Protein AF-G2IFU8-F1 (afdb_monomer)

pLDDT: mean 77.87, std 13.21, range [32.09, 95.94]

Foldseek 3Di:
DDPVVVVVVVVVVVVVVVVVVVVVVVVVVVVVVVVVVVVVVVVVVVVVVVVVVVVVVVVVVVVVVVVVVVVVVVVVVVVVVPVPPPPPFDWAFDFAFFKFWQAWWFFFADADPPGDTPDIDHGGDGWTFGTWTADPNWIKTWIWDQDPVRDIDIGITTPVTIDDDDDD

Radius of gyration: 41.73 Å; Cα contacts (8 Å, |Δi|>4): 180; chains: 1; bounding box: 79×39×127 Å

Mean predicted aligned error: 17.65 Å

Solvent-accessible surface area (backbone atoms only — not comparable to full-atom values): 9451 Å² total; per-residue (Å²): 138,57,72,66,60,57,52,51,53,54,51,53,50,51,53,53,51,51,52,51,52,53,52,52,54,55,52,53,52,53,55,52,53,52,50,53,52,53,51,52,54,52,50,55,52,50,52,56,52,50,52,56,50,51,55,53,50,54,52,51,51,52,50,50,52,54,51,52,47,54,49,50,60,50,44,56,59,53,60,73,42,64,87,56,83,78,72,82,84,67,65,44,81,63,66,44,66,67,30,31,27,68,42,74,44,63,29,14,74,41,82,49,90,88,36,60,71,77,49,73,44,56,57,65,44,74,32,26,35,48,27,35,39,79,48,93,96,40,54,27,31,34,34,41,37,75,44,97,85,68,51,75,47,76,32,21,37,58,52,98,42,58,42,84,56,84,82,126

Structure (mmCIF, N/CA/C/O backbone):
data_AF-G2IFU8-F1
#
_entry.id   AF-G2IFU8-F1
#
loop_
_atom_site.group_PDB
_atom_site.id
_atom_site.type_symbol
_atom_site.label_atom_id
_atom_site.label_alt_id
_atom_site.label_comp_id
_atom_site.label_asym_id
_atom_site.label_entity_id
_atom_site.label_seq_id
_atom_site.pdbx_PDB_ins_code
_atom_site.Cartn_x
_atom_site.Cartn_y
_atom_site.Cartn_z
_atom_site.occupancy
_atom_site.B_iso_or_equiv
_atom_site.auth_seq_id
_atom_site.auth_comp_id
_atom_site.auth_asym_id
_atom_site.auth_atom_id
_atom_site.pdbx_PDB_model_num
ATOM 1 N N . MET A 1 1 ? -50.863 17.083 83.856 1.00 55.12 1 MET A N 1
ATOM 2 C CA . MET A 1 1 ? -50.363 17.118 82.464 1.00 55.12 1 MET A CA 1
ATOM 3 C C . MET A 1 1 ? -49.214 16.136 82.386 1.00 55.12 1 MET A C 1
ATOM 5 O O . MET A 1 1 ? -48.158 16.398 82.942 1.00 55.12 1 MET A O 1
ATOM 9 N N . SER A 1 2 ? -49.531 14.918 81.951 1.00 54.75 2 SER A N 1
ATOM 10 C CA . SER A 1 2 ? -48.870 13.694 82.402 1.00 54.75 2 SER A CA 1
ATOM 11 C C . SER A 1 2 ? -47.754 13.233 81.469 1.00 54.75 2 SER A C 1
ATOM 13 O O . SER A 1 2 ? -47.763 13.507 80.273 1.00 54.75 2 SER A O 1
ATOM 15 N N . ILE A 1 3 ? -46.834 12.460 82.045 1.00 71.75 3 ILE A N 1
ATOM 16 C CA . ILE A 1 3 ? -45.768 11.662 81.412 1.00 71.75 3 ILE A CA 1
ATOM 17 C C . ILE A 1 3 ? -46.208 10.959 80.112 1.00 71.75 3 ILE A C 1
ATOM 19 O O . ILE A 1 3 ? -45.399 10.776 79.205 1.00 71.75 3 ILE A O 1
ATOM 23 N N . LEU A 1 4 ? -47.497 10.635 79.981 1.00 70.00 4 LEU A N 1
ATOM 24 C CA . LEU A 1 4 ? -48.098 10.071 78.772 1.00 70.00 4 LEU A CA 1
ATOM 25 C C . LEU A 1 4 ? -47.949 10.979 77.537 1.00 70.00 4 LEU A C 1
ATOM 27 O O . LEU A 1 4 ? -47.724 10.489 76.434 1.00 70.00 4 LEU A O 1
ATOM 31 N N . PHE A 1 5 ? -48.033 12.298 77.719 1.00 71.69 5 PHE A N 1
ATOM 32 C CA . PHE A 1 5 ? -47.900 13.273 76.635 1.00 71.69 5 PHE A CA 1
ATOM 33 C C . PHE A 1 5 ? -46.449 13.366 76.136 1.00 71.69 5 PHE A C 1
ATOM 35 O O . PHE A 1 5 ? -46.206 13.465 74.936 1.00 71.69 5 PHE A O 1
ATOM 42 N N . LEU A 1 6 ? -45.476 13.242 77.045 1.00 74.44 6 LEU A N 1
ATOM 43 C CA . LEU A 1 6 ? -44.053 13.184 76.702 1.00 74.44 6 LEU A CA 1
ATOM 44 C C . LEU A 1 6 ? -43.718 11.891 75.937 1.00 74.44 6 LEU A C 1
ATOM 46 O O . LEU A 1 6 ? -43.024 11.930 74.923 1.00 74.44 6 LEU A O 1
ATOM 50 N N . PHE A 1 7 ? -44.267 10.755 76.383 1.00 72.81 7 PHE A N 1
ATOM 51 C CA . PHE A 1 7 ? -44.107 9.463 75.708 1.00 72.81 7 PHE A CA 1
ATOM 52 C C . PHE A 1 7 ? -44.659 9.477 74.279 1.00 72.81 7 PHE A C 1
ATOM 54 O O . PHE A 1 7 ? -44.025 8.944 73.369 1.00 72.81 7 PHE A O 1
ATOM 61 N N . PHE A 1 8 ? -45.802 10.132 74.066 1.00 76.06 8 PHE A N 1
ATOM 62 C CA . PHE A 1 8 ? -46.399 10.270 72.740 1.00 76.06 8 PHE A CA 1
ATOM 63 C C . PHE A 1 8 ? -45.499 11.057 71.775 1.00 76.06 8 PHE A C 1
ATOM 65 O O . PHE A 1 8 ? -45.281 10.624 70.644 1.00 76.06 8 PHE A O 1
ATOM 72 N N . PHE A 1 9 ? -44.906 12.166 72.229 1.00 74.75 9 PHE A N 1
ATOM 73 C CA . PHE A 1 9 ? -43.984 12.960 71.409 1.00 74.75 9 PHE A CA 1
ATOM 74 C C . PHE A 1 9 ? -42.697 12.208 71.057 1.00 74.75 9 PHE A C 1
ATOM 76 O O . PHE A 1 9 ? -42.250 12.263 69.911 1.00 74.75 9 PHE A O 1
ATOM 83 N N . ILE A 1 10 ? -42.124 11.470 72.012 1.00 74.69 10 ILE A N 1
ATOM 84 C CA . ILE A 1 10 ? -40.930 10.644 71.778 1.00 74.69 10 ILE A CA 1
ATOM 85 C C . ILE A 1 10 ? -41.230 9.553 70.745 1.00 74.69 10 ILE A C 1
ATOM 87 O O . ILE A 1 10 ? -40.437 9.331 69.830 1.00 74.69 10 ILE A O 1
ATOM 91 N N . PHE A 1 11 ? -42.392 8.907 70.850 1.00 70.88 11 PHE A N 1
ATOM 92 C CA . PHE A 1 11 ? -42.816 7.869 69.915 1.00 70.88 11 PHE A CA 1
ATOM 93 C C . PHE A 1 11 ? -43.018 8.411 68.492 1.00 70.88 11 PHE A C 1
ATOM 95 O O . PHE A 1 11 ? -42.556 7.798 67.528 1.00 70.88 11 PHE A O 1
ATOM 102 N N . LEU A 1 12 ? -43.629 9.593 68.355 1.00 74.00 12 LEU A N 1
ATOM 103 C CA . LEU A 1 12 ? -43.815 10.253 67.060 1.00 74.00 12 LEU A CA 1
ATOM 104 C C . LEU A 1 12 ? -42.468 10.585 66.394 1.00 74.00 12 LEU A C 1
ATOM 106 O O . LEU A 1 12 ? -42.273 10.317 65.208 1.00 74.00 12 LEU A O 1
ATOM 110 N N . PHE A 1 13 ? -41.511 11.096 67.177 1.00 74.81 13 PHE A N 1
ATOM 111 C CA . PHE A 1 13 ? -40.148 11.365 66.711 1.00 74.81 13 PHE A CA 1
ATOM 112 C C . PHE A 1 13 ? -39.425 10.094 66.259 1.00 74.81 13 PHE A C 1
ATOM 114 O O . PHE A 1 13 ? -38.721 10.115 65.249 1.00 74.81 13 PHE A O 1
ATOM 121 N N . LEU A 1 14 ? -39.618 8.981 66.970 1.00 68.00 14 LEU A N 1
ATOM 122 C CA . LEU A 1 14 ? -38.991 7.704 66.637 1.00 68.00 14 LEU A CA 1
ATOM 123 C C . LEU A 1 14 ? -39.508 7.152 65.301 1.00 68.00 14 LEU A C 1
ATOM 125 O O . LEU A 1 14 ? -38.714 6.726 64.464 1.00 68.00 14 LEU A O 1
ATOM 129 N N . ILE A 1 15 ? -40.823 7.224 65.065 1.00 72.50 15 ILE A N 1
ATOM 130 C CA . ILE A 1 15 ? -41.437 6.828 63.787 1.00 72.50 15 ILE A CA 1
ATOM 131 C C . ILE A 1 15 ? -40.917 7.706 62.650 1.00 72.50 15 ILE A C 1
ATOM 133 O O . ILE A 1 15 ? -40.540 7.193 61.596 1.00 72.50 15 ILE A O 1
ATOM 137 N N . GLN A 1 16 ? -40.856 9.020 62.863 1.00 71.88 16 GLN A N 1
ATOM 138 C CA . GLN A 1 16 ? -40.396 9.956 61.843 1.00 71.88 16 GLN A CA 1
ATOM 139 C C . GLN A 1 16 ? -38.910 9.753 61.512 1.00 71.88 16 GLN A C 1
ATOM 141 O O . GLN A 1 16 ? -38.533 9.773 60.341 1.00 71.88 16 GLN A O 1
ATOM 146 N N . TYR A 1 17 ? -38.080 9.458 62.515 1.00 72.81 17 TYR A N 1
ATOM 147 C CA . TYR A 1 17 ? -36.676 9.094 62.327 1.00 72.81 17 TYR A CA 1
ATOM 148 C C . TYR A 1 17 ? -36.511 7.783 61.542 1.00 72.81 17 TYR A C 1
ATOM 150 O O . TYR A 1 17 ? -35.733 7.728 60.588 1.00 72.81 17 TYR A O 1
ATOM 158 N N . ILE A 1 18 ? -37.276 6.741 61.891 1.00 68.38 18 ILE A N 1
ATOM 159 C CA . ILE A 1 18 ? -37.263 5.452 61.182 1.00 68.38 18 ILE A CA 1
ATOM 160 C C . ILE A 1 18 ? -37.702 5.632 59.722 1.00 68.38 18 ILE A C 1
ATOM 162 O O . ILE A 1 18 ? -37.044 5.119 58.818 1.00 68.38 18 ILE A O 1
ATOM 166 N N . TYR A 1 19 ? -38.759 6.411 59.477 1.00 70.81 19 TYR A N 1
ATOM 167 C CA . TYR A 1 19 ? -39.255 6.699 58.131 1.00 70.81 19 TYR A CA 1
ATOM 168 C C . TYR A 1 19 ? -38.203 7.404 57.261 1.00 70.81 19 TYR A C 1
ATOM 170 O O . TYR A 1 19 ? -37.973 7.010 56.116 1.00 70.81 19 TYR A O 1
ATOM 178 N N . ILE A 1 20 ? -37.513 8.407 57.812 1.00 69.31 20 ILE A N 1
ATOM 179 C CA . ILE A 1 20 ? -36.439 9.124 57.110 1.00 69.31 20 ILE A CA 1
ATOM 180 C C . ILE A 1 20 ? -35.276 8.179 56.790 1.00 69.31 20 ILE A C 1
ATOM 182 O O . ILE A 1 20 ? -34.779 8.190 55.664 1.00 69.31 20 ILE A O 1
ATOM 186 N N . LYS A 1 21 ? -34.873 7.330 57.742 1.00 69.25 21 LYS A N 1
ATOM 187 C CA . LYS A 1 21 ? -33.764 6.383 57.566 1.00 69.25 21 LYS A CA 1
ATOM 188 C C . LYS A 1 21 ? -34.040 5.359 56.459 1.00 69.25 21 LYS A C 1
ATOM 190 O O . LYS A 1 21 ? -33.191 5.168 55.592 1.00 69.25 21 LYS A O 1
ATOM 195 N N . ILE A 1 22 ? -35.242 4.776 56.435 1.00 69.56 22 ILE A N 1
ATOM 196 C CA . ILE A 1 22 ? -35.668 3.823 55.394 1.00 69.56 22 ILE A CA 1
ATOM 197 C C . ILE A 1 22 ? -35.682 4.495 54.015 1.00 69.56 22 ILE A C 1
ATOM 199 O O . ILE A 1 22 ? -35.201 3.929 53.035 1.00 69.56 22 ILE A O 1
ATOM 203 N N . ASN A 1 23 ? -36.195 5.726 53.924 1.00 71.62 23 ASN A N 1
ATOM 204 C CA . ASN A 1 23 ? -36.249 6.445 52.652 1.00 71.62 23 ASN A CA 1
ATOM 205 C C . ASN A 1 23 ? -34.837 6.765 52.120 1.00 71.62 23 ASN A C 1
ATOM 207 O O . ASN A 1 23 ? -34.595 6.691 50.916 1.00 71.62 23 ASN A O 1
ATOM 211 N N . LEU A 1 24 ? -33.885 7.054 53.012 1.00 70.06 24 LEU A N 1
ATOM 212 C CA . LEU A 1 24 ? -32.486 7.316 52.664 1.00 70.06 24 LEU A CA 1
ATOM 213 C C . LEU A 1 24 ? -31.770 6.052 52.149 1.00 70.06 24 LEU A C 1
ATOM 215 O O . LEU A 1 24 ? -31.056 6.114 51.149 1.00 70.06 24 LEU A O 1
ATOM 219 N N . GLU A 1 25 ? -32.019 4.889 52.760 1.00 73.69 25 GLU A N 1
ATOM 220 C CA . GLU A 1 25 ? -31.511 3.594 52.277 1.00 73.69 25 GLU A CA 1
ATOM 221 C C . GLU A 1 25 ? -32.068 3.239 50.888 1.00 73.69 25 GLU A C 1
ATOM 223 O O . GLU A 1 25 ? -31.316 2.823 50.003 1.00 73.69 25 GLU A O 1
ATOM 228 N N . VAL A 1 26 ? -33.359 3.485 50.639 1.00 74.44 26 VAL A N 1
ATOM 229 C CA . VAL A 1 26 ? -33.983 3.251 49.323 1.00 74.44 26 VAL A CA 1
ATOM 230 C C . VAL A 1 26 ? -33.412 4.183 48.245 1.00 74.44 26 VAL A C 1
ATOM 232 O O . VAL A 1 26 ? -33.201 3.752 47.108 1.00 74.44 26 VAL A O 1
ATOM 235 N N . GLN A 1 27 ? -33.128 5.447 48.575 1.00 76.56 27 GLN A N 1
ATOM 236 C CA . GLN A 1 27 ? -32.467 6.386 47.658 1.00 76.56 27 GLN A CA 1
ATOM 237 C C . GLN A 1 27 ? -31.040 5.933 47.316 1.00 76.56 27 GLN A C 1
ATOM 239 O O . GLN A 1 27 ? -30.663 5.925 46.142 1.00 76.56 27 GLN A O 1
ATOM 244 N N . ASN A 1 28 ? -30.280 5.461 48.308 1.00 74.31 28 ASN A N 1
ATOM 245 C CA . ASN A 1 28 ? -28.931 4.931 48.096 1.00 74.31 28 ASN A CA 1
ATOM 246 C C . ASN A 1 28 ? -28.931 3.707 47.162 1.00 74.31 28 ASN A C 1
ATOM 248 O O . ASN A 1 28 ? -28.087 3.618 46.269 1.00 74.31 28 ASN A O 1
ATOM 252 N N . MET A 1 29 ? -29.914 2.807 47.290 1.00 74.88 29 MET A N 1
ATOM 253 C CA . MET A 1 29 ? -30.053 1.642 46.403 1.00 74.88 29 MET A CA 1
ATOM 254 C C . MET A 1 29 ? -30.360 2.035 44.948 1.00 74.88 29 MET A C 1
ATOM 256 O O . MET A 1 29 ? -29.811 1.441 44.019 1.00 74.88 29 MET A O 1
ATOM 260 N N . LYS A 1 30 ? -31.178 3.074 44.719 1.00 75.31 30 LYS A N 1
ATOM 261 C CA . LYS A 1 30 ? -31.469 3.589 43.365 1.00 75.31 30 LYS A CA 1
ATOM 262 C C . LYS A 1 30 ? -30.225 4.159 42.680 1.00 75.31 30 LYS A C 1
ATOM 264 O O . LYS A 1 30 ? -29.997 3.885 41.503 1.00 75.31 30 LYS A O 1
ATOM 269 N N . ILE A 1 31 ? -29.407 4.914 43.415 1.00 74.31 31 ILE A N 1
ATOM 270 C CA . ILE A 1 31 ? -28.148 5.483 42.906 1.00 74.31 31 ILE A CA 1
ATOM 271 C C . ILE A 1 31 ? -27.178 4.363 42.511 1.00 74.31 31 ILE A C 1
ATOM 273 O O . ILE A 1 31 ? -26.552 4.431 41.451 1.00 74.31 31 ILE A O 1
ATOM 277 N N . PHE A 1 32 ? -27.111 3.298 43.313 1.00 71.19 32 PHE A N 1
ATOM 278 C CA . PHE A 1 32 ? -26.276 2.131 43.0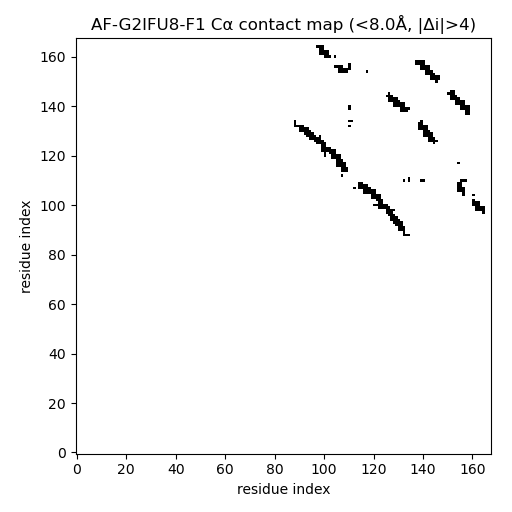29 1.00 71.19 32 PHE A CA 1
ATOM 279 C C . PHE A 1 32 ? -26.671 1.430 41.720 1.00 71.19 32 PHE A C 1
ATOM 281 O O . PHE A 1 32 ? -25.810 1.095 40.907 1.00 71.19 32 PHE A O 1
ATOM 288 N N . ILE A 1 33 ? -27.975 1.271 41.471 1.00 74.25 33 ILE A N 1
ATOM 289 C CA . ILE A 1 33 ? -28.495 0.665 40.235 1.00 74.25 33 ILE A CA 1
ATOM 290 C C . ILE A 1 33 ? -28.138 1.519 39.007 1.00 74.25 33 ILE A C 1
ATOM 292 O O . ILE A 1 33 ? -27.688 0.983 37.994 1.00 74.25 33 ILE A O 1
ATOM 296 N N . ILE A 1 34 ? -28.276 2.847 39.095 1.00 78.50 34 ILE A N 1
ATOM 297 C CA . ILE A 1 34 ? -27.925 3.770 37.999 1.00 78.50 34 ILE A CA 1
ATOM 298 C C . ILE A 1 34 ? -26.425 3.702 37.679 1.00 78.50 34 ILE A C 1
ATOM 300 O O . ILE A 1 34 ? -26.041 3.684 36.508 1.00 78.50 34 ILE A O 1
ATOM 304 N N . LEU A 1 35 ? -25.575 3.611 38.705 1.00 70.56 35 LEU A N 1
ATOM 305 C CA . LEU A 1 35 ? -24.129 3.448 38.548 1.00 70.56 35 LEU A CA 1
ATOM 306 C C . LEU A 1 35 ? -23.774 2.154 37.807 1.00 70.56 35 LEU A C 1
ATOM 308 O O . LEU A 1 35 ? -22.985 2.190 36.864 1.00 70.56 35 LEU A O 1
ATOM 312 N N . ILE A 1 36 ? -24.397 1.031 38.175 1.00 75.31 36 ILE A N 1
ATOM 313 C CA . ILE A 1 36 ? -24.173 -0.265 37.514 1.00 75.31 36 ILE A CA 1
ATOM 314 C C . ILE A 1 36 ? -24.586 -0.207 36.038 1.00 75.31 36 ILE A C 1
ATOM 316 O O . ILE A 1 36 ? -23.848 -0.679 35.171 1.00 75.31 36 ILE A O 1
ATOM 320 N N . ILE A 1 37 ? -25.731 0.411 35.731 1.00 80.81 37 ILE A N 1
ATOM 321 C CA . ILE A 1 37 ? -26.202 0.575 34.348 1.00 80.81 37 ILE A CA 1
ATOM 322 C C . ILE A 1 37 ? -25.228 1.451 33.549 1.00 80.81 37 ILE A C 1
ATOM 324 O O . ILE A 1 37 ? -24.845 1.082 32.440 1.00 80.81 37 ILE A O 1
ATOM 328 N N . SER A 1 38 ? -24.780 2.571 34.122 1.00 74.75 38 SER A N 1
ATOM 329 C CA . SER A 1 38 ? -23.813 3.478 33.491 1.00 74.75 38 SER A CA 1
ATOM 330 C C . SER A 1 38 ? -22.497 2.768 33.151 1.00 74.75 38 SER A C 1
ATOM 332 O O . SER A 1 38 ? -22.018 2.838 32.016 1.00 74.75 38 SER A O 1
ATOM 334 N N . ILE A 1 39 ? -21.955 1.999 34.100 1.00 76.94 39 ILE A N 1
ATOM 335 C CA . ILE A 1 39 ? -20.732 1.210 33.909 1.00 76.94 39 ILE A CA 1
ATOM 336 C C . ILE A 1 39 ? -20.935 0.148 32.820 1.00 76.94 39 ILE A C 1
ATOM 338 O O . ILE A 1 39 ? -20.087 0.002 31.940 1.00 76.94 39 ILE A O 1
ATOM 342 N N . SER A 1 40 ? -22.072 -0.552 32.829 1.00 74.12 40 SER A N 1
ATOM 343 C CA . SER A 1 40 ? -22.403 -1.568 31.822 1.00 74.12 40 SER A CA 1
ATOM 344 C C . SER A 1 40 ? -22.455 -0.986 30.403 1.00 74.12 40 SER A C 1
ATOM 346 O O . SER A 1 40 ? -21.831 -1.517 29.480 1.00 74.12 40 SER A O 1
ATOM 348 N N . VAL A 1 41 ? -23.113 0.166 30.230 1.00 87.00 41 VAL A N 1
ATOM 349 C CA . VAL A 1 41 ? -23.169 0.880 28.943 1.00 87.00 41 VAL A CA 1
ATOM 350 C C . VAL A 1 41 ? -21.770 1.311 28.489 1.00 87.00 41 VAL A C 1
ATOM 352 O O . VAL A 1 41 ? -21.422 1.147 27.316 1.00 87.00 41 VAL A O 1
ATOM 355 N N . MET A 1 42 ? -20.939 1.813 29.407 1.00 81.62 42 MET A N 1
ATOM 356 C CA . MET A 1 42 ? -19.569 2.225 29.093 1.00 81.62 42 MET A CA 1
ATOM 357 C C . MET A 1 42 ? -18.703 1.040 28.635 1.00 81.62 42 MET A C 1
ATOM 359 O O . MET A 1 42 ? -17.963 1.153 27.654 1.00 81.62 42 MET A O 1
ATOM 363 N N . ILE A 1 43 ? -18.825 -0.111 29.300 1.00 82.12 43 ILE A N 1
ATOM 364 C CA . ILE A 1 43 ? -18.104 -1.340 28.951 1.00 82.12 43 ILE A CA 1
ATOM 365 C C . ILE A 1 43 ? -18.513 -1.833 27.556 1.00 82.12 43 ILE A C 1
ATOM 367 O O . ILE A 1 43 ? -17.641 -2.116 26.730 1.00 82.12 43 ILE A O 1
ATOM 371 N N . LEU A 1 44 ? -19.814 -1.873 27.247 1.00 87.31 44 LEU A N 1
ATOM 372 C CA . LEU A 1 44 ? -20.312 -2.257 25.918 1.00 87.31 44 LEU A CA 1
ATOM 373 C C . LEU A 1 44 ? -19.766 -1.347 24.809 1.00 87.31 44 LEU A C 1
ATOM 375 O O . LEU A 1 44 ? -19.356 -1.820 23.745 1.00 87.31 44 LEU A O 1
ATOM 379 N N . TYR A 1 45 ? -19.711 -0.038 25.062 1.00 91.56 45 TYR A N 1
ATOM 380 C CA . TYR A 1 45 ? -19.123 0.917 24.126 1.00 91.56 45 TYR A CA 1
ATOM 381 C C . TYR A 1 45 ? -17.630 0.645 23.876 1.00 91.56 45 TYR A C 1
ATOM 383 O O . TYR A 1 45 ? -17.181 0.647 22.724 1.00 91.56 45 TYR A O 1
ATOM 391 N N . LEU A 1 46 ? -16.860 0.370 24.935 1.00 82.69 46 LEU A N 1
ATOM 392 C CA . LEU A 1 46 ? -15.432 0.066 24.827 1.00 82.69 46 LEU A CA 1
ATOM 393 C C . LEU A 1 46 ? -15.177 -1.230 24.047 1.00 82.69 46 LEU A C 1
ATOM 395 O O . LEU A 1 46 ? -14.323 -1.231 23.158 1.00 82.69 46 LEU A O 1
ATOM 399 N N . PHE A 1 47 ? -15.950 -2.291 24.296 1.00 87.12 47 PHE A N 1
ATOM 400 C CA . PHE A 1 47 ? -15.848 -3.540 23.532 1.00 87.12 47 PHE A CA 1
ATOM 401 C C . PHE A 1 47 ? -16.091 -3.320 22.037 1.00 87.12 47 PHE A C 1
ATOM 403 O O . PHE A 1 47 ? -15.276 -3.732 21.210 1.00 87.12 47 PHE A O 1
ATOM 410 N N . ASN A 1 48 ? -17.142 -2.578 21.679 1.00 91.62 48 ASN A N 1
ATOM 411 C CA . ASN A 1 48 ? -17.427 -2.252 20.280 1.00 91.62 48 ASN A CA 1
ATOM 412 C C . ASN A 1 48 ? -16.295 -1.458 19.611 1.00 91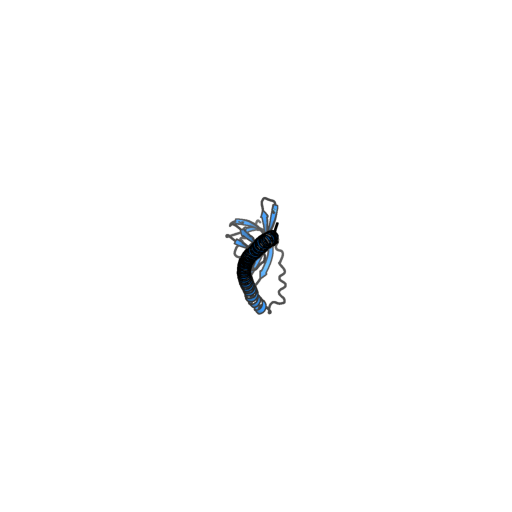.62 48 ASN A C 1
ATOM 414 O O . ASN A 1 48 ? -15.999 -1.656 18.429 1.00 91.62 48 ASN A O 1
ATOM 418 N N . LYS A 1 49 ? -15.643 -0.553 20.348 1.00 91.81 49 LYS A N 1
ATOM 419 C CA . LYS A 1 49 ? -14.497 0.208 19.835 1.00 91.81 49 LYS A CA 1
ATOM 420 C C . LYS A 1 49 ? -13.287 -0.696 19.582 1.00 91.81 49 LYS A C 1
ATOM 422 O O . LYS A 1 49 ? -12.640 -0.549 18.545 1.00 91.81 49 LYS A O 1
ATOM 427 N N . ILE A 1 50 ? -13.010 -1.635 20.487 1.00 93.12 50 ILE A N 1
ATOM 428 C CA . ILE A 1 50 ? -11.908 -2.599 20.365 1.00 93.12 50 ILE A CA 1
ATOM 429 C C . ILE A 1 50 ? -12.116 -3.511 19.150 1.00 93.12 50 ILE A C 1
ATOM 431 O O . ILE A 1 50 ? -11.196 -3.671 18.349 1.00 93.12 50 ILE A O 1
ATOM 435 N N . GLU A 1 51 ? -13.320 -4.054 18.957 1.00 92.81 51 GLU A N 1
ATOM 436 C CA . GLU A 1 51 ? -13.613 -4.935 17.816 1.00 92.81 51 GLU A CA 1
ATOM 437 C C . GLU A 1 51 ? -13.412 -4.224 16.469 1.00 92.81 51 GLU A C 1
ATOM 439 O O . GLU A 1 51 ? -12.746 -4.744 15.570 1.00 92.81 51 GLU A O 1
ATOM 444 N N . LYS A 1 52 ? -13.863 -2.968 16.350 1.00 93.19 52 LYS A N 1
ATOM 445 C CA . LYS A 1 52 ? -13.612 -2.154 15.147 1.00 93.19 52 LYS A CA 1
ATOM 446 C C . LYS A 1 52 ? -12.117 -1.949 14.881 1.00 93.19 52 LYS A C 1
ATOM 448 O O . LYS A 1 52 ? -11.681 -1.987 13.729 1.00 93.19 52 LYS A O 1
ATOM 453 N N . GLN A 1 53 ? -11.321 -1.734 15.929 1.00 94.00 53 GLN A N 1
ATOM 454 C CA . GLN A 1 53 ? -9.872 -1.572 15.799 1.00 94.00 53 GLN A CA 1
ATOM 455 C C . GLN A 1 53 ? -9.183 -2.876 15.385 1.00 94.00 53 GLN A C 1
ATOM 457 O O . GLN A 1 53 ? -8.338 -2.843 14.490 1.00 94.00 53 GLN A O 1
ATOM 462 N N . LYS A 1 54 ? -9.577 -4.022 15.957 1.00 94.69 54 LYS A N 1
ATOM 463 C CA . LYS A 1 54 ? -9.051 -5.343 15.577 1.00 94.69 54 LYS A CA 1
ATOM 464 C C . LYS A 1 54 ? -9.270 -5.633 14.094 1.00 94.69 54 LYS A C 1
ATOM 466 O O . LYS A 1 54 ? -8.323 -6.009 13.408 1.00 94.69 54 LYS A O 1
ATOM 471 N N . ILE A 1 55 ? -10.481 -5.394 13.582 1.00 94.88 55 ILE A N 1
ATOM 472 C CA . ILE A 1 55 ? -10.801 -5.589 12.157 1.00 94.88 55 ILE A CA 1
ATOM 473 C C . ILE A 1 55 ? -9.915 -4.698 11.278 1.00 94.88 55 ILE A C 1
ATOM 475 O O . ILE A 1 55 ? -9.350 -5.165 10.288 1.00 94.88 55 ILE A O 1
ATOM 479 N N . LYS A 1 56 ? -9.740 -3.424 11.656 1.00 95.19 56 LYS A N 1
ATOM 480 C CA . LYS A 1 56 ? -8.871 -2.496 10.919 1.00 95.19 56 LYS A CA 1
ATOM 481 C C . LYS A 1 56 ? -7.418 -2.977 10.892 1.00 95.19 56 LYS A C 1
ATOM 483 O O . LYS A 1 56 ? -6.787 -2.934 9.839 1.00 95.19 56 LYS A O 1
ATOM 488 N N . ILE A 1 57 ? -6.898 -3.453 12.023 1.00 95.94 57 ILE A N 1
ATOM 489 C CA . ILE A 1 57 ? -5.535 -3.991 12.116 1.00 95.94 57 ILE A CA 1
ATOM 490 C C . ILE A 1 57 ? -5.397 -5.243 11.247 1.00 95.94 57 ILE A C 1
ATOM 492 O O . ILE A 1 57 ? -4.459 -5.311 10.464 1.00 95.94 57 ILE A O 1
ATOM 496 N N . LEU A 1 58 ? -6.346 -6.182 11.307 1.00 95.81 58 LEU A N 1
ATOM 497 C CA . LEU A 1 58 ? -6.345 -7.394 10.476 1.00 95.81 58 LEU A CA 1
ATOM 498 C C . LEU A 1 58 ? -6.338 -7.079 8.976 1.00 95.81 58 LEU A C 1
ATOM 500 O O . LEU A 1 58 ? -5.654 -7.732 8.189 1.00 95.81 58 LEU A O 1
ATOM 504 N N . TYR A 1 59 ? -7.092 -6.062 8.568 1.00 94.75 59 TYR A N 1
ATOM 505 C CA . TYR A 1 59 ? -7.092 -5.615 7.183 1.00 94.75 59 TYR A CA 1
ATOM 506 C C . TYR A 1 59 ? -5.729 -5.038 6.771 1.00 94.75 59 TYR A C 1
ATOM 508 O O . TYR A 1 59 ? -5.184 -5.418 5.734 1.00 94.75 59 TYR A O 1
ATOM 516 N N . LEU A 1 60 ? -5.146 -4.172 7.605 1.00 93.94 60 LEU A N 1
ATOM 517 C CA . LEU A 1 60 ? -3.834 -3.570 7.352 1.00 93.94 60 LEU A CA 1
ATOM 518 C C . LEU A 1 60 ? -2.708 -4.611 7.341 1.00 93.94 60 LEU A C 1
ATOM 520 O O . LEU A 1 60 ? -1.845 -4.563 6.468 1.00 93.94 60 LEU A O 1
ATOM 524 N N . THR A 1 61 ? -2.722 -5.585 8.254 1.00 94.50 61 THR A N 1
ATOM 525 C CA . THR A 1 61 ? -1.722 -6.662 8.278 1.00 94.50 61 THR A CA 1
ATOM 526 C C . THR A 1 61 ? -1.834 -7.548 7.043 1.00 94.50 61 THR A C 1
ATOM 528 O O . THR A 1 61 ? -0.811 -7.884 6.448 1.00 94.50 61 THR A O 1
ATOM 531 N N . LYS A 1 62 ? -3.056 -7.857 6.584 1.00 94.75 62 LYS A N 1
ATOM 532 C CA . LYS A 1 62 ? -3.277 -8.590 5.329 1.00 94.75 62 LYS A CA 1
ATOM 533 C C . LYS A 1 62 ? -2.724 -7.826 4.125 1.00 94.75 62 LYS A C 1
ATOM 535 O O . LYS A 1 62 ? -2.043 -8.422 3.291 1.00 94.75 62 LYS A O 1
ATOM 540 N N . GLN A 1 63 ? -2.980 -6.521 4.032 1.00 92.00 63 GLN A N 1
ATOM 541 C CA . GLN A 1 63 ? -2.428 -5.686 2.960 1.00 92.00 63 GLN A CA 1
ATOM 542 C C . GLN A 1 63 ? -0.898 -5.620 3.012 1.00 92.00 63 GLN A C 1
ATOM 544 O O . GLN A 1 63 ? -0.252 -5.825 1.986 1.00 92.00 63 GLN A O 1
ATOM 549 N N . ASN A 1 64 ? -0.317 -5.416 4.197 1.00 92.31 64 ASN A N 1
ATOM 550 C CA . ASN A 1 64 ? 1.134 -5.419 4.381 1.00 92.31 64 ASN A CA 1
ATOM 551 C C . ASN A 1 64 ? 1.755 -6.749 3.960 1.00 92.31 64 ASN A C 1
ATOM 553 O O . ASN A 1 64 ? 2.748 -6.754 3.241 1.00 92.31 64 ASN A O 1
ATOM 557 N N . HIS A 1 65 ? 1.153 -7.876 4.339 1.00 92.62 65 HIS A N 1
ATOM 558 C CA . HIS A 1 65 ? 1.638 -9.191 3.931 1.00 92.62 65 HIS A CA 1
ATOM 559 C C . HIS A 1 65 ? 1.604 -9.364 2.405 1.00 92.62 65 HIS A C 1
ATOM 561 O O . HIS A 1 65 ? 2.548 -9.887 1.819 1.00 92.62 65 HIS A O 1
ATOM 567 N N . LEU A 1 66 ? 0.547 -8.896 1.732 1.00 90.62 66 LEU A N 1
ATOM 568 C CA . LEU A 1 66 ? 0.466 -8.934 0.268 1.00 90.62 66 LEU A CA 1
ATOM 569 C C . LEU A 1 66 ? 1.528 -8.049 -0.400 1.00 90.62 66 LEU A C 1
ATOM 571 O O . LEU A 1 66 ? 2.093 -8.449 -1.415 1.00 90.62 66 LEU A O 1
ATOM 575 N N . LEU A 1 67 ? 1.811 -6.869 0.154 1.00 86.25 67 LEU A N 1
ATOM 576 C CA . LEU A 1 67 ? 2.865 -5.984 -0.348 1.00 86.25 67 LEU A CA 1
ATOM 577 C C . LEU A 1 67 ? 4.253 -6.595 -0.146 1.00 86.25 67 LEU A C 1
ATOM 579 O O . LEU A 1 67 ? 5.031 -6.650 -1.094 1.00 86.25 67 LEU A O 1
ATOM 583 N N . LEU A 1 68 ? 4.536 -7.121 1.046 1.00 87.38 68 LEU A N 1
ATOM 584 C CA . LEU A 1 68 ? 5.785 -7.824 1.340 1.00 87.38 68 LEU A CA 1
ATOM 585 C C . LEU A 1 68 ? 5.966 -9.048 0.444 1.00 87.38 68 LEU A C 1
ATOM 587 O O . LEU A 1 68 ? 7.063 -9.277 -0.053 1.00 87.38 68 LEU A O 1
ATOM 591 N N . LYS A 1 69 ? 4.890 -9.794 0.170 1.00 85.50 69 LYS A N 1
ATOM 592 C CA . LYS A 1 69 ? 4.927 -10.907 -0.778 1.00 85.50 69 LYS A CA 1
ATOM 593 C C . LYS A 1 69 ? 5.294 -10.431 -2.184 1.00 85.50 69 LYS A C 1
ATOM 595 O O . LYS A 1 69 ? 6.212 -10.983 -2.767 1.00 85.50 69 LYS A O 1
ATOM 600 N N . LYS A 1 70 ? 4.670 -9.361 -2.693 1.00 80.19 70 LYS A N 1
ATOM 601 C CA . LYS A 1 70 ? 5.033 -8.770 -3.998 1.00 80.19 70 LYS A CA 1
ATOM 602 C C . LYS A 1 70 ? 6.493 -8.310 -4.046 1.00 80.19 70 LYS A C 1
ATOM 604 O O . LYS A 1 70 ? 7.154 -8.503 -5.061 1.00 80.19 70 LYS A O 1
ATOM 609 N N . ILE A 1 71 ? 6.996 -7.724 -2.957 1.00 78.56 71 ILE A N 1
ATOM 610 C CA . ILE A 1 71 ? 8.402 -7.319 -2.840 1.00 78.56 71 ILE A CA 1
ATOM 611 C C . ILE A 1 71 ? 9.310 -8.550 -2.863 1.00 78.56 71 ILE A C 1
ATOM 613 O O . ILE A 1 71 ? 10.262 -8.566 -3.630 1.00 78.56 71 ILE A O 1
ATOM 617 N N . ASN A 1 72 ? 9.014 -9.595 -2.093 1.00 75.50 7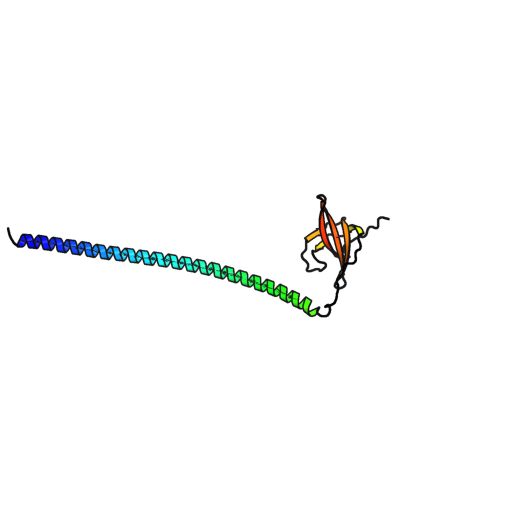2 ASN A N 1
ATOM 618 C CA . ASN A 1 72 ? 9.830 -10.810 -2.056 1.00 75.50 72 ASN A CA 1
ATOM 619 C C . ASN A 1 72 ? 9.782 -11.590 -3.375 1.00 75.50 72 ASN A C 1
ATOM 621 O O . ASN A 1 72 ? 10.821 -12.038 -3.850 1.00 75.50 72 ASN A O 1
ATOM 625 N N . ASP A 1 73 ? 8.612 -11.684 -4.007 1.00 72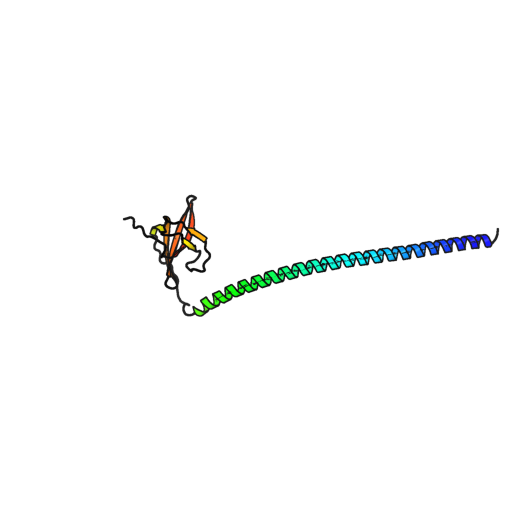.94 73 ASP A N 1
ATOM 626 C CA . ASP A 1 73 ? 8.453 -12.280 -5.334 1.00 72.94 73 ASP A CA 1
ATOM 627 C C . ASP A 1 73 ? 9.289 -11.500 -6.367 1.00 72.94 73 ASP A C 1
ATOM 629 O O . ASP A 1 73 ? 9.970 -12.103 -7.194 1.00 72.94 73 ASP A O 1
ATOM 633 N N . SER A 1 74 ? 9.332 -10.162 -6.271 1.00 61.91 74 SER A N 1
ATOM 634 C CA . SER A 1 74 ? 10.225 -9.338 -7.098 1.00 61.91 74 SER A CA 1
ATOM 635 C C . SER A 1 74 ? 11.702 -9.519 -6.736 1.00 61.91 74 SER A C 1
ATOM 637 O O . SER A 1 74 ? 12.552 -9.573 -7.619 1.00 61.91 74 SER A O 1
ATOM 639 N N . LYS A 1 75 ? 12.024 -9.677 -5.450 1.00 59.25 75 LYS A N 1
ATOM 640 C CA . LYS A 1 75 ? 13.395 -9.834 -4.966 1.00 59.25 75 LYS A CA 1
ATOM 641 C C . LYS A 1 75 ? 13.994 -11.159 -5.422 1.00 59.25 75 LYS A C 1
ATOM 643 O O . LYS A 1 75 ? 15.142 -11.162 -5.828 1.00 59.25 75 LYS A O 1
ATOM 648 N N . ASN A 1 76 ? 13.218 -12.240 -5.474 1.00 56.81 76 ASN A N 1
ATOM 649 C CA . ASN A 1 76 ? 13.668 -13.513 -6.045 1.00 56.81 76 ASN A CA 1
ATOM 650 C C . ASN A 1 76 ? 14.006 -13.404 -7.543 1.00 56.81 76 ASN A C 1
ATOM 652 O O . ASN A 1 76 ? 14.914 -14.088 -8.009 1.00 56.81 76 ASN A O 1
ATOM 656 N N . ILE A 1 77 ? 13.337 -12.519 -8.293 1.00 56.69 77 ILE A N 1
ATOM 657 C CA . ILE A 1 77 ? 13.702 -12.220 -9.690 1.00 56.69 77 ILE A CA 1
ATOM 658 C C . ILE A 1 77 ? 15.054 -11.486 -9.742 1.00 56.69 77 ILE A C 1
ATOM 660 O O . ILE A 1 77 ? 15.901 -11.823 -10.567 1.00 56.69 77 ILE A O 1
ATOM 664 N N . TYR A 1 78 ? 15.287 -10.528 -8.838 1.00 49.47 78 TYR A N 1
ATOM 665 C CA . TYR A 1 78 ? 16.542 -9.766 -8.771 1.00 49.47 78 TYR A CA 1
ATOM 666 C C . TYR A 1 78 ? 17.720 -10.556 -8.174 1.00 49.47 78 TYR A C 1
ATOM 668 O O . TYR A 1 78 ? 18.846 -10.408 -8.641 1.00 49.47 78 TYR A O 1
ATOM 676 N N . ASP A 1 79 ? 17.488 -11.432 -7.196 1.00 52.50 79 ASP A N 1
ATOM 677 C CA . ASP A 1 79 ? 18.535 -12.242 -6.569 1.00 52.50 79 ASP A CA 1
ATOM 678 C C . ASP A 1 79 ? 18.970 -13.416 -7.465 1.00 52.50 79 ASP A C 1
ATOM 680 O O . ASP A 1 79 ? 20.151 -13.768 -7.461 1.00 52.50 79 ASP A O 1
ATOM 684 N N . ASN A 1 80 ? 18.090 -13.943 -8.331 1.00 50.59 80 ASN A N 1
ATOM 685 C CA . ASN A 1 80 ? 18.512 -14.815 -9.441 1.00 50.59 80 ASN A CA 1
ATOM 686 C C . ASN A 1 80 ? 19.304 -14.059 -10.528 1.00 50.59 80 ASN A C 1
ATOM 688 O O . ASN A 1 80 ? 20.017 -14.680 -11.312 1.00 50.59 80 ASN A O 1
ATOM 692 N N . MET A 1 81 ? 19.236 -12.724 -10.555 1.00 50.34 81 MET A N 1
ATOM 693 C CA . MET A 1 81 ? 20.081 -11.856 -11.383 1.00 50.34 81 MET A CA 1
ATOM 694 C C . MET A 1 81 ? 21.362 -11.396 -10.667 1.00 50.34 81 MET A C 1
ATOM 696 O O . MET A 1 81 ? 22.046 -10.504 -11.162 1.00 50.34 81 MET A O 1
ATOM 700 N N . ASN A 1 82 ? 21.769 -12.015 -9.551 1.00 44.31 82 ASN A N 1
ATOM 701 C CA . ASN A 1 82 ? 23.050 -11.702 -8.896 1.00 44.31 82 ASN A CA 1
ATOM 702 C C . ASN A 1 82 ? 24.300 -11.979 -9.768 1.00 44.31 82 ASN A C 1
ATOM 704 O O . ASN A 1 82 ? 25.403 -11.592 -9.384 1.00 44.31 82 ASN A O 1
ATOM 708 N N . HIS A 1 83 ? 24.144 -12.555 -10.967 1.00 47.44 83 HIS A N 1
ATOM 709 C CA . HIS A 1 83 ? 25.174 -12.562 -12.016 1.00 47.44 83 HIS A CA 1
ATOM 710 C C . HIS A 1 83 ? 25.370 -11.204 -12.728 1.00 47.44 83 HIS A C 1
ATOM 712 O O . HIS A 1 83 ? 26.299 -11.058 -13.517 1.00 47.44 83 HIS A O 1
ATOM 718 N N . ILE A 1 84 ? 24.542 -10.194 -12.439 1.00 52.44 84 ILE A N 1
ATOM 719 C CA . ILE A 1 84 ? 24.509 -8.885 -13.113 1.00 52.44 84 ILE A CA 1
ATOM 720 C C . ILE A 1 84 ? 24.984 -7.758 -12.167 1.00 52.44 84 ILE A C 1
ATOM 722 O O . ILE A 1 84 ? 24.552 -6.613 -12.240 1.00 52.44 84 ILE A O 1
ATOM 726 N N . LYS A 1 85 ? 25.909 -8.037 -11.241 1.00 47.66 85 LYS A N 1
ATOM 727 C CA . LYS A 1 85 ? 26.412 -7.006 -10.306 1.00 47.66 85 LYS A CA 1
ATOM 728 C C . LYS A 1 85 ? 27.218 -5.869 -10.958 1.00 47.66 85 LYS A C 1
ATOM 730 O O . LYS A 1 85 ? 27.463 -4.872 -10.292 1.00 47.66 85 LYS A O 1
ATOM 735 N N . ASN A 1 86 ? 27.545 -5.967 -12.252 1.00 44.59 86 ASN A N 1
ATOM 736 C CA . ASN A 1 86 ? 28.372 -4.991 -12.973 1.00 44.59 86 ASN A CA 1
ATOM 737 C C . ASN A 1 86 ? 27.737 -4.449 -14.272 1.00 44.59 86 ASN A C 1
ATOM 739 O O . ASN A 1 86 ? 28.464 -4.040 -15.176 1.00 44.59 86 ASN A O 1
ATOM 743 N N . LEU A 1 87 ? 26.406 -4.436 -14.422 1.00 52.69 87 LEU A N 1
ATOM 744 C CA . LEU A 1 87 ? 25.799 -3.691 -15.535 1.00 52.69 87 LEU A CA 1
ATOM 745 C C . LEU A 1 87 ? 25.705 -2.212 -15.148 1.00 52.69 87 LEU A C 1
ATOM 747 O O . LEU A 1 87 ? 24.709 -1.750 -14.595 1.00 52.69 87 LEU A O 1
ATOM 751 N N . GLU A 1 88 ? 26.766 -1.460 -15.444 1.00 55.31 88 GLU A N 1
ATOM 752 C CA . GLU A 1 88 ? 26.678 -0.005 -15.541 1.00 55.31 88 GLU A CA 1
ATOM 753 C C . GLU A 1 88 ? 25.720 0.339 -16.687 1.00 55.31 88 GLU A C 1
ATOM 755 O O . GLU A 1 88 ? 26.100 0.461 -17.851 1.00 55.31 88 GLU A O 1
ATOM 760 N N . LEU A 1 89 ? 24.440 0.467 -16.352 1.00 63.72 89 LEU A N 1
ATOM 761 C CA . LEU A 1 89 ? 23.392 0.911 -17.257 1.00 63.72 89 LEU A CA 1
ATOM 762 C C . LEU A 1 89 ? 23.551 2.417 -17.488 1.00 63.72 89 LEU A C 1
ATOM 764 O O . LEU A 1 89 ? 22.822 3.232 -16.927 1.00 63.72 89 LEU A O 1
ATOM 768 N N . LYS A 1 90 ? 24.547 2.794 -18.293 1.00 71.38 90 LYS A N 1
ATOM 769 C CA . LYS A 1 90 ? 24.756 4.171 -18.745 1.00 71.38 90 LYS A CA 1
ATOM 770 C C . LYS A 1 90 ? 23.938 4.401 -20.019 1.00 71.38 90 LYS A C 1
ATOM 772 O O . LYS A 1 90 ? 24.226 3.768 -21.037 1.00 71.38 90 LYS A O 1
ATOM 777 N N . PRO A 1 91 ? 22.924 5.286 -19.994 1.00 76.88 91 PRO A N 1
ATOM 778 C CA . PRO A 1 91 ? 22.211 5.664 -21.202 1.00 76.88 91 PRO A CA 1
ATOM 779 C C . PRO A 1 91 ? 23.178 6.292 -22.208 1.00 76.88 91 PRO A C 1
ATOM 781 O O . PRO A 1 91 ? 23.983 7.156 -21.861 1.00 76.88 91 PRO A O 1
ATOM 784 N N . ILE A 1 92 ? 23.080 5.876 -23.465 1.00 83.81 92 ILE A N 1
ATOM 785 C CA . ILE A 1 92 ? 23.836 6.460 -24.569 1.00 83.81 92 ILE A CA 1
ATOM 786 C C . ILE A 1 92 ? 23.048 7.678 -25.064 1.00 83.81 92 ILE A C 1
ATOM 788 O O . ILE A 1 92 ? 21.894 7.513 -25.478 1.00 83.81 92 ILE A O 1
ATOM 792 N N . PRO A 1 93 ? 23.619 8.894 -25.050 1.00 85.56 93 PRO A N 1
ATOM 793 C CA . PRO A 1 93 ? 22.937 10.075 -25.563 1.00 85.56 93 PRO A CA 1
ATOM 794 C C . PRO A 1 93 ? 22.724 9.944 -27.076 1.00 85.56 93 PRO A C 1
ATOM 796 O O . PRO A 1 93 ? 23.632 9.555 -27.808 1.00 85.56 93 PRO A O 1
ATOM 799 N N . LEU A 1 94 ? 21.516 10.259 -27.546 1.00 82.44 94 LEU A N 1
ATOM 800 C CA . LEU A 1 94 ? 21.131 10.131 -28.958 1.00 82.44 94 LEU A CA 1
ATOM 801 C C . LEU A 1 94 ? 20.557 11.437 -29.528 1.00 82.44 94 LEU A C 1
ATOM 803 O O . LEU A 1 94 ? 20.738 11.714 -30.707 1.00 82.44 94 LEU A O 1
ATOM 807 N N . ASN A 1 95 ? 19.889 12.235 -28.687 1.00 82.06 95 ASN A N 1
ATOM 808 C CA . ASN A 1 95 ? 19.329 13.560 -28.984 1.00 82.06 95 ASN A CA 1
ATOM 809 C C . ASN A 1 95 ? 18.655 1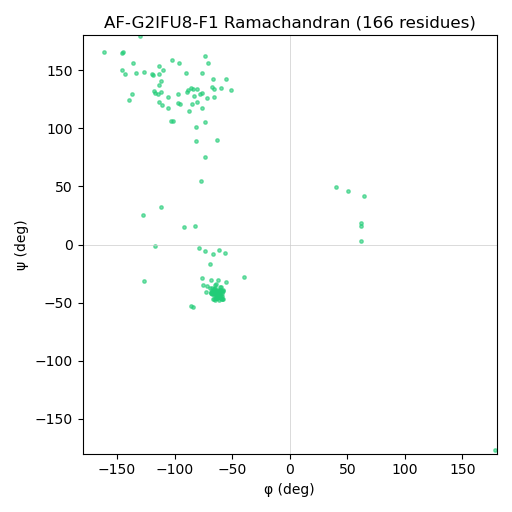3.693 -30.370 1.00 82.06 95 ASN A C 1
ATOM 811 O O . ASN A 1 95 ? 18.932 14.627 -31.127 1.00 82.06 95 ASN A O 1
ATOM 815 N N . ILE A 1 96 ? 17.762 12.758 -30.708 1.00 83.75 96 ILE A N 1
ATOM 816 C CA . ILE A 1 96 ? 17.006 12.762 -31.968 1.00 83.75 96 ILE A CA 1
ATOM 817 C C . ILE A 1 96 ? 15.712 13.545 -31.769 1.00 83.75 96 ILE A C 1
ATOM 819 O O . ILE A 1 96 ? 14.964 13.309 -30.822 1.00 83.75 96 ILE A O 1
ATOM 823 N N . LYS A 1 97 ? 15.412 14.469 -32.680 1.00 84.06 97 LYS A N 1
ATOM 824 C CA . LYS A 1 97 ? 14.183 15.269 -32.637 1.00 84.06 97 LYS A CA 1
ATOM 825 C C . LYS A 1 97 ? 13.156 14.752 -33.640 1.00 84.06 97 LYS A C 1
ATOM 827 O O . LYS A 1 97 ? 13.520 14.147 -34.640 1.00 84.06 97 LYS A O 1
ATOM 832 N N . ASN A 1 98 ? 11.887 15.078 -33.403 1.00 79.56 98 ASN A N 1
ATOM 833 C CA . ASN A 1 98 ? 10.782 14.884 -34.356 1.00 79.56 98 ASN A CA 1
ATOM 834 C C . ASN A 1 98 ? 10.474 13.422 -34.697 1.00 79.56 98 ASN A C 1
ATOM 836 O O . ASN A 1 98 ? 10.185 13.083 -35.843 1.00 79.56 98 ASN A O 1
ATOM 840 N N . VAL A 1 99 ? 10.497 12.568 -33.685 1.00 83.75 99 VAL A N 1
ATOM 841 C CA . VAL A 1 99 ? 10.164 11.155 -33.826 1.00 83.75 99 VAL A CA 1
ATOM 842 C C . VAL A 1 99 ? 8.670 10.952 -33.583 1.00 83.75 99 VAL A C 1
ATOM 844 O O . VAL A 1 99 ? 8.062 11.679 -32.793 1.00 83.75 99 VAL A O 1
ATOM 847 N N . TYR A 1 100 ? 8.074 9.974 -34.266 1.00 84.06 100 TYR A N 1
ATOM 848 C CA . TYR A 1 100 ? 6.649 9.671 -34.165 1.00 84.06 100 TYR A CA 1
ATOM 849 C C . TYR A 1 100 ? 6.416 8.259 -33.653 1.00 84.06 100 TYR A C 1
ATOM 851 O O . TYR A 1 100 ? 7.158 7.326 -33.959 1.00 84.06 100 TYR A O 1
ATOM 859 N N . ILE A 1 101 ? 5.342 8.091 -32.892 1.00 83.81 101 ILE A N 1
ATOM 860 C CA . ILE A 1 101 ? 4.967 6.783 -32.362 1.00 83.81 101 ILE A CA 1
ATOM 861 C C . ILE A 1 101 ? 4.075 6.044 -33.347 1.00 83.81 101 ILE A C 1
ATOM 863 O O . ILE A 1 101 ? 3.093 6.592 -33.849 1.00 83.81 101 ILE A O 1
ATOM 867 N N . LYS A 1 102 ? 4.396 4.772 -33.584 1.00 80.50 102 LYS A N 1
ATOM 868 C CA . LYS A 1 102 ? 3.671 3.908 -34.517 1.00 80.50 102 LYS A CA 1
ATOM 869 C C . LYS A 1 102 ? 2.295 3.481 -33.995 1.00 80.50 102 LYS A C 1
ATOM 871 O O . LYS A 1 102 ? 1.334 3.456 -34.763 1.00 80.50 102 LYS A O 1
ATOM 876 N N . ASN A 1 103 ? 2.210 3.149 -32.707 1.00 82.06 103 ASN A N 1
ATOM 877 C CA . ASN A 1 103 ? 1.022 2.608 -32.039 1.00 82.06 103 ASN A CA 1
ATOM 878 C C . ASN A 1 103 ? 0.707 3.387 -30.752 1.00 82.06 103 ASN A C 1
ATOM 880 O O . ASN A 1 103 ? 1.411 4.327 -30.412 1.00 82.06 103 ASN A O 1
ATOM 884 N N . ILE A 1 104 ? -0.354 3.018 -30.032 1.00 85.44 104 ILE A N 1
ATOM 885 C CA . ILE A 1 104 ? -0.584 3.539 -28.676 1.00 85.44 104 ILE A CA 1
ATOM 886 C C . ILE A 1 104 ? 0.439 2.899 -27.741 1.00 85.44 104 ILE A C 1
ATOM 888 O O . ILE A 1 104 ? 0.565 1.672 -27.724 1.00 85.44 104 ILE A O 1
ATOM 892 N N . THR A 1 105 ? 1.190 3.712 -26.997 1.00 86.56 105 THR A N 1
ATOM 893 C CA . THR A 1 105 ? 2.352 3.212 -26.249 1.00 86.56 105 THR A CA 1
ATOM 894 C C . THR A 1 105 ? 2.442 3.791 -24.849 1.00 86.56 105 THR A C 1
ATOM 896 O O . THR A 1 105 ? 2.436 5.016 -24.704 1.00 86.56 105 THR A O 1
ATOM 899 N N . PRO A 1 106 ? 2.610 2.946 -23.823 1.00 88.88 106 PRO A N 1
ATOM 900 C CA . PRO A 1 106 ? 2.769 3.422 -22.463 1.00 88.88 106 PRO A CA 1
ATOM 901 C C . PRO A 1 106 ? 4.174 3.986 -22.240 1.00 88.88 106 PRO A C 1
ATOM 903 O O . PRO A 1 106 ? 5.174 3.317 -22.512 1.00 88.88 106 PRO A O 1
ATOM 906 N N . ILE A 1 107 ? 4.235 5.184 -21.667 1.00 90.56 107 ILE A N 1
ATOM 907 C CA . ILE A 1 107 ? 5.451 5.744 -21.082 1.00 90.56 107 ILE A CA 1
ATOM 908 C C . ILE A 1 107 ? 5.631 5.160 -19.695 1.00 90.56 107 ILE A C 1
ATOM 910 O O . ILE A 1 107 ? 4.697 5.156 -18.887 1.00 90.56 107 ILE A O 1
ATOM 914 N N . ARG A 1 108 ? 6.849 4.725 -19.395 1.00 92.00 108 ARG A N 1
ATOM 915 C CA . ARG A 1 108 ? 7.221 4.223 -18.075 1.00 92.00 108 ARG A CA 1
ATOM 916 C C . ARG A 1 108 ? 8.229 5.129 -17.387 1.00 92.00 108 ARG A C 1
ATOM 918 O O . ARG A 1 108 ? 9.000 5.824 -18.043 1.00 92.00 108 ARG A O 1
ATOM 925 N N . LEU A 1 109 ? 8.227 5.102 -16.058 1.00 90.06 109 LEU A N 1
ATOM 926 C CA . LEU A 1 109 ? 9.169 5.872 -15.244 1.00 90.06 109 LEU A CA 1
ATOM 927 C C . LEU A 1 109 ? 10.612 5.358 -15.373 1.00 90.06 109 LEU A C 1
ATOM 929 O O . LEU A 1 109 ? 11.557 6.134 -15.288 1.00 90.06 109 LEU A O 1
ATOM 933 N N . ALA A 1 110 ? 10.776 4.058 -15.606 1.00 87.88 110 ALA A N 1
ATOM 934 C CA . ALA A 1 110 ? 12.056 3.383 -15.754 1.00 87.88 110 ALA A CA 1
ATOM 935 C C . ALA A 1 110 ? 12.017 2.397 -16.940 1.00 87.88 110 ALA A C 1
ATOM 937 O O . ALA A 1 110 ? 10.936 1.916 -17.299 1.00 87.88 110 ALA A O 1
ATOM 938 N N . PRO A 1 111 ? 13.176 2.063 -17.532 1.00 86.19 111 PRO A N 1
ATOM 939 C CA . PRO A 1 111 ? 13.292 1.214 -18.724 1.00 86.19 111 PRO A CA 1
ATOM 940 C C . PRO A 1 111 ? 13.125 -0.292 -18.427 1.00 86.19 111 PRO A C 1
ATOM 942 O O . PRO A 1 111 ? 13.978 -1.112 -18.746 1.00 86.19 111 PRO A O 1
ATOM 945 N N . PHE A 1 112 ? 12.010 -0.663 -17.792 1.00 86.19 112 PHE A N 1
ATOM 946 C CA . PHE A 1 112 ? 11.630 -2.046 -17.487 1.00 86.19 112 PHE A CA 1
ATOM 947 C C . PHE A 1 112 ? 10.110 -2.201 -17.562 1.00 86.19 112 PHE A C 1
ATOM 949 O O . PHE A 1 112 ? 9.368 -1.272 -17.244 1.00 86.19 112 PHE A O 1
ATOM 956 N N . ASP A 1 113 ? 9.613 -3.388 -17.916 1.00 81.88 113 ASP A N 1
ATOM 957 C CA . ASP A 1 113 ? 8.171 -3.606 -18.100 1.00 81.88 113 ASP A CA 1
ATOM 958 C C . ASP A 1 113 ? 7.332 -3.425 -16.834 1.00 81.88 113 ASP A C 1
ATOM 960 O O . ASP A 1 113 ? 6.211 -2.918 -16.921 1.00 81.88 113 ASP A O 1
ATOM 964 N N . PHE A 1 114 ? 7.890 -3.790 -15.678 1.00 82.06 114 PHE A N 1
ATOM 965 C CA . PHE A 1 114 ? 7.246 -3.676 -14.366 1.00 82.06 114 PHE A CA 1
ATOM 966 C C . PHE A 1 114 ? 7.287 -2.257 -13.783 1.00 82.06 114 PHE A C 1
ATOM 968 O O . PHE A 1 114 ? 6.744 -2.019 -12.705 1.00 82.06 114 PHE A O 1
ATOM 975 N N . SER A 1 115 ? 7.938 -1.311 -14.467 1.00 86.25 115 SER A N 1
ATOM 976 C CA . SER A 1 115 ? 7.988 0.075 -14.018 1.00 86.25 115 SER A CA 1
ATOM 977 C C . SER A 1 115 ? 6.599 0.728 -14.083 1.00 86.25 115 SER A C 1
ATOM 979 O O . SER A 1 115 ? 5.856 0.480 -15.041 1.00 86.25 115 SER A O 1
ATOM 981 N N . PRO A 1 116 ? 6.245 1.590 -13.106 1.00 87.75 116 PRO A N 1
ATOM 982 C CA . PRO A 1 116 ? 5.013 2.360 -13.147 1.00 87.75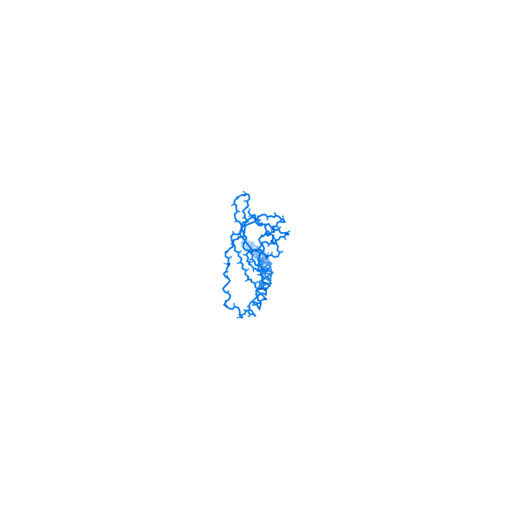 116 PRO A CA 1
ATOM 983 C C . PRO A 1 116 ? 4.842 3.102 -14.472 1.00 87.75 116 PRO A C 1
ATOM 985 O O . PRO A 1 116 ? 5.751 3.773 -14.972 1.00 87.75 116 PRO A O 1
ATOM 988 N N . LYS A 1 117 ? 3.639 2.984 -15.026 1.00 89.88 117 LYS A N 1
ATOM 989 C CA . LYS A 1 117 ? 3.216 3.717 -16.211 1.00 89.88 117 LYS A CA 1
ATOM 990 C C . LYS A 1 117 ? 2.850 5.146 -15.824 1.00 89.88 117 LYS A C 1
ATOM 992 O O . LYS A 1 117 ? 2.061 5.346 -14.905 1.00 89.88 117 LYS A O 1
ATOM 997 N N . ILE A 1 118 ? 3.402 6.112 -16.550 1.00 88.12 118 ILE A N 1
ATOM 998 C CA . ILE A 1 118 ? 3.111 7.536 -16.364 1.00 88.12 118 ILE A CA 1
ATOM 999 C C . ILE A 1 118 ? 1.863 7.911 -17.168 1.00 88.12 118 ILE A C 1
ATOM 1001 O O . ILE A 1 118 ? 0.918 8.467 -16.620 1.00 88.12 118 ILE A O 1
ATOM 1005 N N . LEU A 1 119 ? 1.850 7.592 -18.466 1.00 87.94 119 LEU A N 1
ATOM 1006 C CA . LEU A 1 119 ? 0.753 7.916 -19.382 1.00 87.94 119 LEU A CA 1
ATOM 1007 C C . LEU A 1 119 ? 0.797 7.043 -20.641 1.00 87.94 119 LEU A C 1
ATOM 1009 O O . LEU A 1 119 ? 1.811 6.401 -20.911 1.00 87.94 119 LEU A O 1
ATOM 1013 N N . ASP A 1 120 ? -0.289 7.030 -21.414 1.00 88.31 120 ASP A N 1
ATOM 1014 C CA . ASP A 1 120 ? -0.296 6.479 -22.774 1.00 88.31 120 ASP A CA 1
ATOM 1015 C C . ASP A 1 120 ? -0.115 7.584 -23.801 1.00 88.31 120 ASP A C 1
ATOM 1017 O O . ASP A 1 120 ? -0.845 8.575 -23.799 1.00 88.31 120 ASP A O 1
ATOM 1021 N N . LEU A 1 121 ? 0.832 7.384 -24.710 1.00 85.44 121 LEU A N 1
ATOM 1022 C CA . LEU A 1 121 ? 0.958 8.216 -25.891 1.00 85.44 121 LEU A CA 1
ATOM 1023 C C . LEU A 1 121 ? 0.050 7.686 -26.991 1.00 85.44 121 LEU A C 1
ATOM 1025 O O . LEU A 1 121 ? 0.008 6.482 -27.259 1.00 85.44 121 LEU A O 1
ATOM 1029 N N . SER A 1 122 ? -0.666 8.603 -27.632 1.00 85.19 122 SER A N 1
ATOM 1030 C CA . SER A 1 122 ? -1.468 8.305 -28.807 1.00 85.19 122 SER A CA 1
ATOM 1031 C C . SER A 1 122 ? -0.583 8.020 -30.020 1.00 85.19 122 SER A C 1
ATOM 1033 O O . SER A 1 122 ? 0.558 8.471 -30.133 1.00 85.19 122 SER A O 1
ATOM 1035 N N . LYS A 1 123 ? -1.140 7.275 -30.975 1.00 83.56 123 LYS A N 1
ATOM 1036 C CA . LYS A 1 123 ? -0.505 7.058 -32.275 1.00 83.56 123 LYS A CA 1
ATOM 1037 C C . LYS A 1 123 ? -0.198 8.401 -32.954 1.00 83.56 123 LYS A C 1
ATOM 1039 O O . LYS A 1 123 ? -1.007 9.323 -32.892 1.00 83.56 123 LYS A O 1
ATOM 1044 N N . ASN A 1 124 ? 0.945 8.484 -33.636 1.00 82.00 124 ASN A N 1
ATOM 1045 C CA . ASN A 1 124 ? 1.454 9.678 -34.319 1.00 82.00 124 ASN A CA 1
ATOM 1046 C C . ASN A 1 124 ? 1.728 10.887 -33.400 1.00 82.00 124 ASN A C 1
ATOM 1048 O O . ASN A 1 124 ? 1.861 12.008 -33.891 1.00 82.00 124 ASN A O 1
ATOM 1052 N N . SER A 1 125 ? 1.864 10.700 -32.084 1.00 82.31 125 SER A N 1
ATOM 1053 C CA . SER A 1 125 ? 2.357 11.774 -31.218 1.00 82.31 125 SER A CA 1
ATOM 1054 C C . SER A 1 125 ? 3.831 12.077 -31.520 1.00 82.31 125 SER A C 1
ATOM 1056 O O . SER A 1 125 ? 4.635 11.148 -31.639 1.00 82.31 125 SER A O 1
ATOM 1058 N N . ARG A 1 126 ? 4.185 13.364 -31.612 1.00 83.75 126 ARG A N 1
ATOM 1059 C CA . ARG A 1 126 ? 5.559 13.839 -31.842 1.00 83.75 126 ARG A CA 1
ATOM 1060 C C . ARG A 1 126 ? 6.337 13.914 -30.531 1.00 83.75 126 ARG A C 1
ATOM 1062 O O . ARG A 1 126 ? 5.852 14.481 -29.555 1.00 83.75 126 ARG A O 1
ATOM 1069 N N . LEU A 1 127 ? 7.562 13.400 -30.534 1.00 86.69 127 LEU A N 1
ATOM 1070 C CA . LEU A 1 127 ? 8.450 13.384 -29.373 1.00 86.69 127 LEU A CA 1
ATOM 1071 C C . LEU A 1 127 ? 9.918 13.552 -29.770 1.00 86.69 127 LEU A C 1
ATOM 1073 O O . LEU A 1 127 ? 10.291 13.405 -30.935 1.00 86.69 127 LEU A O 1
ATOM 1077 N N . ASN A 1 128 ? 10.752 13.858 -28.781 1.00 88.44 128 ASN A N 1
ATOM 1078 C CA . ASN A 1 128 ? 12.204 13.882 -28.931 1.00 88.44 128 ASN A CA 1
ATOM 1079 C C . ASN A 1 128 ? 12.808 12.738 -28.113 1.00 88.44 128 ASN A C 1
ATOM 1081 O O . ASN A 1 128 ? 12.356 12.482 -27.003 1.00 88.44 128 ASN A O 1
ATOM 1085 N N . ILE A 1 129 ? 13.831 12.074 -28.633 1.00 87.56 129 ILE A N 1
ATOM 1086 C CA . ILE A 1 129 ? 14.596 11.039 -27.936 1.00 87.56 129 ILE A CA 1
ATOM 1087 C C . ILE A 1 129 ? 15.846 11.687 -27.349 1.00 87.56 129 ILE A C 1
ATOM 1089 O O . ILE A 1 129 ? 16.657 12.241 -28.087 1.00 87.5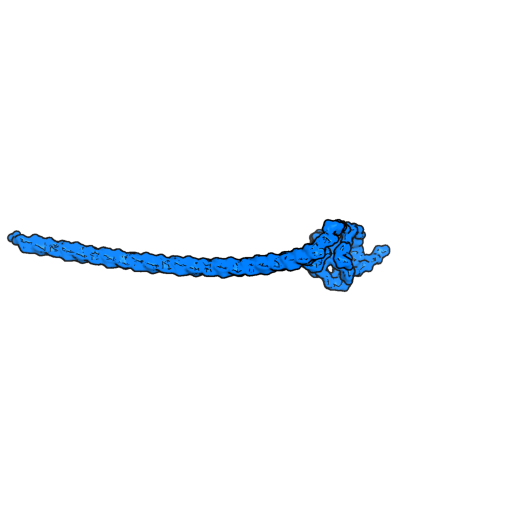6 129 ILE A O 1
ATOM 1093 N N . ILE A 1 130 ? 16.020 11.597 -26.035 1.00 89.44 130 ILE A N 1
ATOM 1094 C CA . ILE A 1 130 ? 17.195 12.110 -25.326 1.00 89.44 130 ILE A CA 1
ATOM 1095 C C . ILE A 1 130 ? 18.319 11.076 -25.383 1.00 89.44 130 ILE A C 1
ATOM 1097 O O . ILE A 1 130 ? 19.431 11.369 -25.832 1.00 89.44 130 ILE A O 1
ATOM 1101 N N . SER A 1 131 ? 18.019 9.854 -24.953 1.00 88.19 131 SER A N 1
ATOM 1102 C CA . SER A 1 131 ? 18.997 8.789 -24.778 1.00 88.19 131 SER A CA 1
ATOM 1103 C C . SER A 1 131 ? 18.401 7.429 -25.134 1.00 88.19 131 SER A C 1
ATOM 1105 O O . SER A 1 131 ? 17.188 7.275 -25.291 1.00 88.19 131 SER A O 1
ATOM 1107 N N . LYS A 1 132 ? 19.270 6.435 -25.299 1.00 89.50 132 LYS A N 1
ATOM 1108 C CA . LYS A 1 132 ? 18.893 5.033 -25.466 1.00 89.50 132 LYS A CA 1
ATOM 1109 C C . LYS A 1 132 ? 19.620 4.171 -24.448 1.00 89.50 132 LYS A C 1
ATOM 1111 O O . LYS A 1 132 ? 20.759 4.461 -24.090 1.00 89.50 132 LYS A O 1
ATOM 1116 N N . ILE A 1 133 ? 18.994 3.087 -24.023 1.00 87.94 133 ILE A N 1
ATOM 1117 C CA . ILE A 1 133 ? 19.598 2.121 -23.113 1.00 87.94 133 ILE A CA 1
ATOM 1118 C C . ILE A 1 133 ? 19.164 0.709 -23.478 1.00 87.94 133 ILE A C 1
ATOM 1120 O O . ILE A 1 133 ? 18.052 0.496 -23.957 1.00 87.94 133 ILE A O 1
ATOM 1124 N N . TYR A 1 134 ? 20.057 -0.250 -23.271 1.00 84.69 134 TYR A N 1
ATOM 1125 C CA . TYR A 1 134 ? 19.807 -1.652 -23.561 1.00 84.69 134 TYR A CA 1
ATOM 1126 C C . TYR A 1 134 ? 19.730 -2.427 -22.252 1.00 84.69 134 TYR A C 1
ATOM 1128 O O . TYR A 1 134 ? 20.664 -2.394 -21.452 1.00 84.69 134 TYR A O 1
ATOM 1136 N N . ILE A 1 135 ? 18.590 -3.066 -22.008 1.00 80.50 135 ILE A N 1
ATOM 1137 C CA . ILE A 1 135 ? 18.281 -3.729 -20.743 1.00 80.50 135 ILE A CA 1
ATOM 1138 C C . ILE A 1 135 ? 17.569 -5.038 -21.040 1.00 80.50 135 ILE A C 1
ATOM 1140 O O . ILE A 1 135 ? 16.520 -5.025 -21.680 1.00 80.50 135 ILE A O 1
ATOM 1144 N N . MET A 1 136 ? 18.106 -6.149 -20.523 1.00 74.44 136 MET A N 1
ATOM 1145 C CA . MET A 1 136 ? 17.520 -7.490 -20.678 1.00 74.44 136 MET A CA 1
ATOM 1146 C C . MET A 1 136 ? 17.181 -7.820 -22.140 1.00 74.44 136 MET A C 1
ATOM 1148 O O . MET A 1 136 ? 16.071 -8.243 -22.449 1.00 74.44 136 MET A O 1
ATOM 1152 N N . ASP A 1 137 ? 18.116 -7.539 -23.043 1.00 76.75 137 ASP A N 1
ATOM 1153 C CA . ASP A 1 137 ? 17.953 -7.707 -24.488 1.00 76.75 137 ASP A CA 1
ATOM 1154 C C . ASP A 1 137 ? 16.855 -6.869 -25.165 1.00 76.75 137 ASP A C 1
ATOM 1156 O O . ASP A 1 137 ? 16.469 -7.110 -26.308 1.00 76.75 137 ASP A O 1
ATOM 1160 N N . VAL A 1 138 ? 16.369 -5.832 -24.480 1.00 82.75 138 VAL A N 1
ATOM 1161 C CA . VAL A 1 138 ? 15.379 -4.892 -25.004 1.00 82.75 138 VAL A CA 1
ATOM 1162 C C . VAL A 1 138 ? 15.976 -3.492 -25.068 1.00 82.75 138 VAL A C 1
ATOM 1164 O O . VAL A 1 138 ? 16.526 -2.976 -24.092 1.00 82.75 138 VAL A O 1
ATOM 1167 N N . LEU A 1 139 ? 15.824 -2.849 -26.225 1.00 86.31 139 LEU A N 1
ATOM 1168 C CA . LEU A 1 139 ? 16.200 -1.456 -26.421 1.00 86.31 139 LEU A CA 1
ATOM 1169 C C . LEU A 1 139 ? 15.082 -0.520 -25.942 1.00 86.31 139 LEU A C 1
ATOM 1171 O O . LEU A 1 139 ? 13.920 -0.627 -26.353 1.00 86.31 139 LEU A O 1
ATOM 1175 N N . TRP A 1 140 ? 15.461 0.420 -25.085 1.00 91.12 140 TRP A N 1
ATOM 1176 C CA . TRP A 1 140 ? 14.601 1.458 -24.540 1.00 91.12 140 TRP A CA 1
ATOM 1177 C C . TRP A 1 140 ? 15.127 2.837 -24.915 1.00 91.12 140 TRP A C 1
ATOM 1179 O O . TRP A 1 140 ? 16.335 3.067 -24.968 1.00 91.12 140 TRP A O 1
ATOM 1189 N N . TYR A 1 141 ? 14.208 3.770 -25.116 1.00 90.12 141 TYR A N 1
ATOM 1190 C CA . TYR A 1 141 ? 14.493 5.168 -25.389 1.00 90.12 141 TYR A CA 1
ATOM 1191 C C . TYR A 1 141 ? 13.928 6.046 -24.294 1.00 90.12 141 TYR A C 1
ATOM 1193 O O . TYR A 1 141 ? 12.758 5.924 -23.929 1.00 90.12 141 TYR A O 1
ATOM 1201 N N . GLU A 1 142 ? 14.760 6.954 -23.811 1.00 90.75 142 GLU A N 1
ATOM 1202 C CA . GLU A 1 142 ? 14.320 8.069 -22.996 1.00 90.75 142 GLU A CA 1
ATOM 1203 C C . GLU A 1 142 ? 13.764 9.142 -23.922 1.00 90.75 142 GLU A C 1
ATOM 1205 O O . GLU A 1 142 ? 14.449 9.626 -24.828 1.00 90.75 142 GLU A O 1
ATOM 1210 N N . ILE A 1 143 ? 12.514 9.513 -23.696 1.00 90.31 143 ILE A N 1
ATOM 1211 C CA . ILE A 1 143 ? 11.789 10.471 -24.511 1.00 90.31 143 ILE A CA 1
ATOM 1212 C C . ILE A 1 143 ? 11.483 11.731 -23.712 1.00 90.31 143 ILE A C 1
ATOM 1214 O O . ILE A 1 143 ? 11.226 11.685 -22.512 1.00 90.31 143 ILE A O 1
ATOM 1218 N N . LEU A 1 144 ? 11.479 12.859 -24.411 1.00 88.88 144 LEU A N 1
ATOM 1219 C CA . LEU A 1 144 ? 11.023 14.153 -23.938 1.00 88.88 144 LEU A CA 1
ATOM 1220 C C . LEU A 1 144 ? 9.781 14.549 -24.725 1.00 88.88 144 LEU A C 1
ATOM 1222 O O . LEU A 1 144 ? 9.824 14.700 -25.951 1.00 88.88 144 LEU A O 1
ATOM 1226 N N . ILE A 1 145 ? 8.700 14.788 -23.999 1.00 85.50 145 ILE A N 1
ATOM 1227 C CA . ILE A 1 145 ? 7.464 15.334 -24.540 1.00 85.50 145 ILE A CA 1
ATOM 1228 C C . ILE A 1 145 ? 7.361 16.778 -24.091 1.00 85.50 145 ILE A C 1
ATOM 1230 O O . ILE A 1 145 ? 7.465 17.092 -22.904 1.00 85.50 145 ILE A O 1
ATOM 1234 N N . ILE A 1 146 ? 7.163 17.656 -25.065 1.00 79.12 146 ILE A N 1
ATOM 1235 C CA . ILE A 1 146 ? 6.901 19.069 -24.834 1.00 79.12 146 ILE A CA 1
ATOM 1236 C C . ILE A 1 146 ? 5.406 19.245 -25.057 1.00 79.12 146 ILE A C 1
ATOM 1238 O O . ILE A 1 146 ? 4.941 19.163 -26.193 1.00 79.12 146 ILE A O 1
ATOM 1242 N N . ASN A 1 147 ? 4.654 19.423 -23.972 1.00 70.75 147 ASN A N 1
ATOM 1243 C CA . ASN A 1 147 ? 3.227 19.696 -24.086 1.00 70.75 147 ASN A CA 1
ATOM 1244 C C . ASN A 1 147 ? 2.990 21.140 -24.574 1.00 70.75 147 ASN A C 1
ATOM 1246 O O . ASN A 1 147 ? 3.884 21.986 -24.481 1.00 70.75 147 ASN A O 1
ATOM 1250 N N . GLN A 1 148 ? 1.781 21.430 -25.064 1.00 65.31 148 GLN A N 1
ATOM 1251 C CA . GLN A 1 148 ? 1.379 22.767 -25.529 1.00 65.31 148 GLN A CA 1
ATOM 1252 C C . GLN A 1 148 ? 1.590 23.841 -24.443 1.00 65.31 148 GLN A C 1
ATOM 1254 O O . GLN A 1 148 ? 2.027 24.950 -24.747 1.00 65.31 148 GLN A O 1
ATOM 1259 N N . ASP A 1 149 ? 1.444 23.459 -23.171 1.00 65.94 149 ASP A N 1
ATOM 1260 C CA . ASP A 1 149 ? 1.653 24.317 -21.995 1.00 65.94 149 ASP A CA 1
ATOM 1261 C C . ASP A 1 149 ? 3.126 24.458 -21.560 1.00 65.94 149 ASP A C 1
ATOM 1263 O O . ASP A 1 149 ? 3.413 24.850 -20.433 1.00 65.94 149 ASP A O 1
ATOM 1267 N N . LYS A 1 150 ? 4.095 24.092 -22.414 1.00 64.12 150 LYS A N 1
ATOM 1268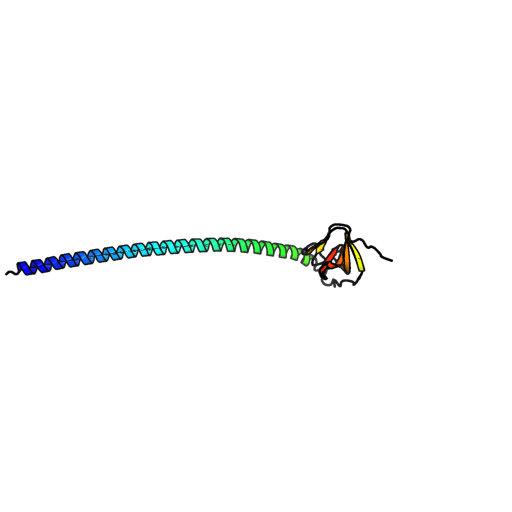 C CA . LYS A 1 150 ? 5.550 24.078 -22.129 1.00 64.12 150 LYS A CA 1
ATOM 1269 C C . LYS A 1 150 ? 6.001 23.142 -20.998 1.00 64.12 150 LYS A C 1
ATOM 1271 O O . LYS A 1 150 ? 7.200 23.079 -20.712 1.00 64.12 150 LYS A O 1
ATOM 1276 N N . ASN A 1 151 ? 5.099 22.370 -20.397 1.00 71.38 151 ASN A N 1
ATOM 1277 C CA . ASN A 1 151 ? 5.466 21.330 -19.443 1.00 71.38 151 ASN A CA 1
ATOM 1278 C C . ASN A 1 151 ? 6.260 20.224 -20.147 1.00 71.38 151 ASN A C 1
ATOM 1280 O O . ASN A 1 151 ? 5.840 19.679 -21.173 1.00 71.38 151 ASN A O 1
ATOM 1284 N N . LYS A 1 152 ? 7.432 19.925 -19.585 1.00 82.94 152 LYS A N 1
ATOM 1285 C CA . LYS A 1 152 ? 8.352 18.897 -20.067 1.00 82.94 152 LYS A CA 1
ATOM 1286 C C . LYS A 1 152 ? 8.095 17.614 -19.296 1.00 82.94 152 LYS A C 1
ATOM 1288 O O . LYS A 1 152 ? 8.233 17.603 -18.076 1.00 82.94 152 LYS A O 1
ATOM 1293 N N . LEU A 1 153 ? 7.752 16.549 -20.007 1.00 86.62 153 LEU A N 1
ATOM 1294 C CA . LEU A 1 153 ? 7.606 15.222 -19.424 1.00 86.62 153 LEU A CA 1
ATOM 1295 C C . LEU A 1 153 ? 8.668 14.298 -20.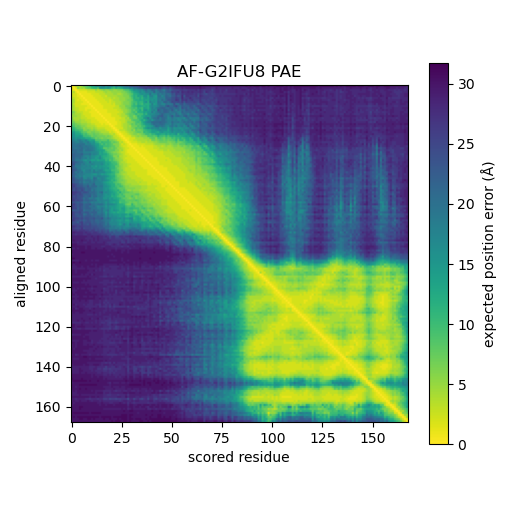001 1.00 86.62 153 LEU A C 1
ATOM 1297 O O . LEU A 1 153 ? 8.827 14.221 -21.220 1.00 86.62 153 LEU A O 1
ATOM 1301 N N . THR A 1 154 ? 9.387 13.613 -19.120 1.00 89.25 154 THR A N 1
ATOM 1302 C CA . THR A 1 154 ? 10.373 12.600 -19.487 1.00 89.25 154 THR A CA 1
ATOM 1303 C C . THR A 1 154 ? 9.890 11.213 -19.098 1.00 89.25 154 THR A C 1
ATOM 1305 O O . THR A 1 154 ? 9.133 11.038 -18.142 1.00 89.25 154 THR A O 1
ATOM 1308 N N . GLY A 1 155 ? 10.316 10.212 -19.857 1.00 90.50 155 GLY A N 1
ATOM 1309 C CA . GLY A 1 155 ? 10.059 8.818 -19.524 1.00 90.50 155 GLY A CA 1
ATOM 1310 C C . GLY A 1 155 ? 10.604 7.867 -20.575 1.00 90.50 155 GLY A C 1
ATOM 1311 O O . GLY A 1 155 ? 11.244 8.291 -21.531 1.00 90.50 155 GLY A O 1
ATOM 1312 N N . TRP A 1 156 ? 10.353 6.576 -20.389 1.00 91.69 156 TRP A N 1
ATOM 1313 C CA . TRP A 1 156 ? 10.958 5.506 -21.176 1.00 91.69 156 TRP A CA 1
ATOM 1314 C C . TRP A 1 156 ? 9.933 4.766 -22.033 1.00 91.69 156 TRP A C 1
ATOM 1316 O O . TRP A 1 156 ? 8.842 4.424 -21.564 1.00 91.69 156 TRP A O 1
ATOM 1326 N N . VAL A 1 157 ? 10.306 4.484 -23.283 1.00 90.88 157 VAL A N 1
ATOM 1327 C CA . VAL A 1 157 ? 9.499 3.751 -24.273 1.00 90.88 157 VAL A CA 1
ATOM 1328 C C . VAL A 1 157 ? 10.359 2.691 -24.968 1.00 90.88 157 VAL A C 1
ATOM 1330 O O . VAL A 1 157 ? 11.558 2.876 -25.146 1.00 90.88 157 VAL A O 1
ATOM 1333 N N . LYS A 1 158 ? 9.755 1.563 -25.352 1.00 89.25 158 LYS A N 1
ATOM 1334 C CA . LYS A 1 158 ? 10.431 0.483 -26.091 1.00 89.25 158 LYS A CA 1
ATOM 1335 C C . LYS A 1 158 ? 10.622 0.825 -27.571 1.00 89.25 158 LYS A C 1
ATOM 1337 O O . LYS A 1 158 ? 9.744 1.441 -28.167 1.00 89.25 158 LYS A O 1
ATOM 1342 N N . ASP A 1 159 ? 11.703 0.332 -28.172 1.00 81.69 159 ASP A N 1
ATOM 1343 C CA . ASP A 1 159 ? 12.030 0.549 -29.593 1.00 81.69 159 ASP A CA 1
ATOM 1344 C C . ASP A 1 159 ? 10.956 0.072 -30.578 1.00 81.69 159 ASP A C 1
ATOM 1346 O O . ASP A 1 159 ? 10.615 0.791 -31.513 1.00 81.69 159 ASP A O 1
ATOM 1350 N N . CYS A 1 160 ? 10.323 -1.078 -30.317 1.00 70.44 160 CYS A N 1
ATOM 1351 C CA . CYS A 1 160 ? 9.334 -1.713 -31.207 1.00 70.44 160 CYS A CA 1
ATOM 1352 C C . CYS A 1 160 ? 8.122 -0.840 -31.593 1.00 70.44 160 CYS A C 1
ATOM 1354 O O . CYS A 1 160 ? 7.294 -1.216 -32.424 1.00 70.44 160 CYS A O 1
ATOM 1356 N N . ASN A 1 161 ? 8.012 0.321 -30.968 1.00 68.50 161 ASN A N 1
ATOM 1357 C CA . ASN A 1 161 ? 6.881 1.210 -30.987 1.00 68.50 161 ASN A CA 1
ATOM 1358 C C . ASN A 1 161 ? 7.184 2.581 -31.616 1.00 68.50 161 ASN A C 1
ATOM 1360 O O . ASN A 1 161 ? 6.283 3.419 -31.719 1.00 68.50 161 ASN A O 1
ATOM 1364 N N . ILE A 1 162 ? 8.423 2.813 -32.051 1.00 68.81 162 ILE A N 1
ATOM 1365 C CA . ILE A 1 162 ? 8.908 4.110 -32.520 1.00 68.81 162 ILE A CA 1
ATOM 1366 C C . ILE A 1 162 ? 9.182 4.057 -34.029 1.00 68.81 162 ILE A C 1
ATOM 1368 O O . ILE A 1 162 ? 9.849 3.151 -34.516 1.00 68.81 162 ILE A O 1
ATOM 1372 N N . ASN A 1 163 ? 8.678 5.044 -34.775 1.00 68.38 163 ASN A N 1
ATOM 1373 C CA . ASN A 1 163 ? 9.028 5.255 -36.178 1.00 68.38 163 ASN A CA 1
ATOM 1374 C C . ASN A 1 163 ? 9.966 6.460 -36.295 1.00 68.38 163 ASN A C 1
ATOM 1376 O O . ASN A 1 163 ? 9.586 7.599 -36.006 1.00 68.38 163 ASN A O 1
ATOM 1380 N N . PHE A 1 164 ? 11.179 6.210 -36.778 1.00 60.62 164 PHE A N 1
ATOM 1381 C CA . PHE A 1 164 ? 12.125 7.260 -37.132 1.00 60.62 164 PHE A CA 1
ATOM 1382 C C . PHE A 1 164 ? 11.707 7.892 -38.459 1.00 60.62 164 PHE A C 1
ATOM 1384 O O . PHE A 1 164 ? 11.679 7.222 -39.489 1.00 60.62 164 PHE A O 1
ATOM 1391 N N . ILE A 1 165 ? 11.384 9.184 -38.440 1.00 55.94 165 ILE A N 1
ATOM 1392 C CA . ILE A 1 165 ? 11.297 9.980 -39.663 1.00 55.94 165 ILE A CA 1
ATOM 1393 C C . ILE A 1 165 ? 12.589 10.782 -39.734 1.00 55.94 165 ILE A C 1
ATOM 1395 O O . ILE A 1 165 ? 12.789 11.720 -38.965 1.00 55.94 165 ILE A O 1
ATOM 1399 N N . TYR A 1 166 ? 13.484 10.380 -40.631 1.00 46.00 166 TYR A N 1
ATOM 1400 C CA . TYR A 1 166 ? 14.669 11.161 -40.950 1.00 46.00 166 TYR A CA 1
ATOM 1401 C C . TYR A 1 166 ? 14.221 12.352 -41.793 1.00 46.00 166 TYR A C 1
ATOM 1403 O O . TYR A 1 166 ? 13.857 12.192 -42.955 1.00 46.00 166 TYR A O 1
ATOM 1411 N N . THR A 1 167 ? 14.197 13.544 -41.206 1.00 39.97 167 THR A N 1
ATOM 1412 C CA . THR A 1 167 ? 14.150 14.772 -42.002 1.00 39.97 167 THR A CA 1
ATOM 1413 C C . THR A 1 167 ? 15.578 15.062 -42.451 1.00 39.97 167 THR A C 1
ATOM 1415 O O . THR A 1 167 ? 16.388 15.484 -41.624 1.00 39.97 167 THR A O 1
ATOM 1418 N N . SER A 1 168 ? 15.883 14.735 -43.710 1.00 32.09 168 SER A N 1
ATOM 1419 C CA . SER A 1 168 ? 17.078 15.185 -44.440 1.00 32.09 168 SER A CA 1
ATOM 1420 C C . SER A 1 168 ? 17.134 16.703 -44.532 1.00 32.09 168 SER A C 1
ATOM 1422 O O . SER A 1 168 ? 16.051 17.275 -44.803 1.00 32.09 168 SER A O 1
#

Secondary structure (DSSP, 8-state):
--HHHHHHHHHHHHHHHHHHHHHHHHHHHHHHHHHHHHHHHHHHHHHHHHHHHHHHHHHHHHHHHHHHHHHHHHHHHHHTTGGGTT----PEEEEEEEEEESS-EEEESSSSTTSPEEEEEPTT-EEEEEEEEEETTEEEEEEEEE-TT--EEEEEEEGGGEE-----

Sequence (168 aa):
MSILFLFFFIFLFLIQYIYIKINLEVQNMKIFIILIISISVMILYLFNKIEKQKIKILYLTKQNHLLLKKINDSKNIYDNMNHIKNLELKPIPLNIKNVYIKNITPIRLAPFDFSPKILDLSKNSRLNIISKIYIMDVLWYEILIINQDKNKLTGWVKDCNINFIYTS

Nearest PDB structures (foldseek):
  5nmy-assembly1_A  TM=6.321E-01  e=5.591E-02  Staphylococcus simulans
  4lxc-assembly1_A  TM=6.490E-01  e=9.567E-02  Staphylococcus simulans
  7aqh-assembly7_E  TM=6.208E-01  e=1.124E-01  Staphylococcus phage 2638A
  7bng-assembly1_A  TM=6.865E-01  e=3.472E-01  Staphylococcus simulans
  2hx0-assembly1_A  TM=3.614E-01  e=4.541E-01  Salmonella enterica